Protein AF-A0A967U9I7-F1 (afdb_monomer)

pLDDT: mean 90.58, std 9.15, range [56.44, 98.5]

Structure (mmCIF, N/CA/C/O backbone):
data_AF-A0A967U9I7-F1
#
_entry.id   AF-A0A967U9I7-F1
#
loop_
_atom_site.group_PDB
_atom_site.id
_atom_site.type_symbol
_atom_site.label_atom_id
_atom_site.label_alt_id
_atom_site.label_comp_id
_atom_site.label_asym_id
_atom_site.label_entity_id
_atom_site.label_seq_id
_atom_site.pdbx_PDB_ins_code
_atom_site.Cartn_x
_atom_site.Cartn_y
_atom_site.Cartn_z
_atom_site.occupancy
_atom_site.B_iso_or_equiv
_atom_site.auth_seq_id
_atom_site.auth_comp_id
_atom_site.auth_asym_id
_atom_site.auth_atom_id
_atom_site.pdbx_PDB_model_num
ATOM 1 N N . THR A 1 1 ? 17.707 -3.536 -2.478 1.00 56.44 1 THR A N 1
ATOM 2 C CA . THR A 1 1 ? 17.673 -5.008 -2.585 1.00 56.44 1 THR A CA 1
ATOM 3 C C . THR A 1 1 ? 16.242 -5.428 -2.914 1.00 56.44 1 THR A C 1
ATOM 5 O O . THR A 1 1 ? 15.384 -4.546 -2.882 1.00 56.44 1 THR A O 1
ATOM 8 N N . PRO A 1 2 ? 15.955 -6.682 -3.306 1.00 62.91 2 PRO A N 1
ATOM 9 C CA . PRO A 1 2 ? 14.595 -7.114 -3.659 1.00 62.91 2 PRO A CA 1
ATOM 10 C C . PRO A 1 2 ? 13.550 -6.828 -2.569 1.00 62.91 2 PRO A C 1
ATOM 12 O O . PRO A 1 2 ? 12.412 -6.508 -2.884 1.00 62.91 2 PRO A O 1
ATOM 15 N N . GLU A 1 3 ? 13.955 -6.824 -1.297 1.00 66.81 3 GLU A N 1
ATOM 16 C CA . GLU A 1 3 ? 13.083 -6.549 -0.147 1.00 66.81 3 GLU A CA 1
ATOM 17 C C . GLU A 1 3 ? 12.597 -5.087 -0.083 1.00 66.81 3 GLU A C 1
ATOM 19 O O . GLU A 1 3 ? 11.664 -4.777 0.650 1.00 66.81 3 GLU A O 1
ATOM 24 N N . ALA A 1 4 ? 13.207 -4.173 -0.849 1.00 74.31 4 ALA A N 1
ATOM 25 C CA . ALA A 1 4 ? 12.766 -2.779 -0.941 1.00 74.31 4 ALA A CA 1
ATOM 26 C C . ALA A 1 4 ? 11.539 -2.587 -1.858 1.00 74.31 4 ALA A C 1
ATOM 28 O O . ALA A 1 4 ? 10.990 -1.487 -1.906 1.00 74.31 4 ALA A O 1
ATOM 29 N N . PHE A 1 5 ? 11.130 -3.635 -2.583 1.00 76.75 5 PHE A N 1
ATOM 30 C CA . PHE A 1 5 ? 10.020 -3.625 -3.538 1.00 76.75 5 PHE A CA 1
ATOM 31 C C . PHE A 1 5 ? 9.064 -4.791 -3.225 1.00 76.75 5 PHE A C 1
ATOM 33 O O . PHE A 1 5 ? 9.056 -5.788 -3.951 1.00 76.75 5 PHE A O 1
ATOM 40 N N . PRO A 1 6 ? 8.310 -4.710 -2.110 1.00 86.94 6 PRO A N 1
ATOM 41 C CA . PRO A 1 6 ? 7.362 -5.751 -1.721 1.00 86.94 6 PRO A CA 1
ATOM 42 C C . PRO A 1 6 ? 6.282 -5.936 -2.787 1.00 86.94 6 PRO A C 1
ATOM 44 O O . PRO A 1 6 ? 5.913 -4.987 -3.484 1.00 86.94 6 PRO A O 1
ATOM 47 N N . ARG A 1 7 ? 5.752 -7.153 -2.893 1.00 90.25 7 ARG A N 1
ATOM 48 C CA . ARG A 1 7 ? 4.660 -7.481 -3.815 1.00 90.25 7 ARG A CA 1
ATOM 49 C C . ARG A 1 7 ? 3.352 -6.822 -3.394 1.00 90.25 7 ARG A C 1
ATOM 51 O O . ARG A 1 7 ? 3.186 -6.382 -2.256 1.00 90.25 7 ARG A O 1
ATOM 58 N N . GLU A 1 8 ? 2.403 -6.769 -4.321 1.00 93.50 8 GLU A N 1
ATOM 59 C CA . GLU A 1 8 ? 1.114 -6.105 -4.113 1.00 93.50 8 GLU A CA 1
ATOM 60 C C . GLU A 1 8 ? 0.348 -6.723 -2.935 1.00 93.50 8 GLU A C 1
ATOM 62 O O . GLU A 1 8 ? -0.262 -6.008 -2.145 1.00 93.50 8 GLU A O 1
ATOM 67 N N . ASP A 1 9 ? 0.419 -8.047 -2.772 1.00 95.69 9 ASP A N 1
ATOM 68 C CA . ASP A 1 9 ? -0.257 -8.7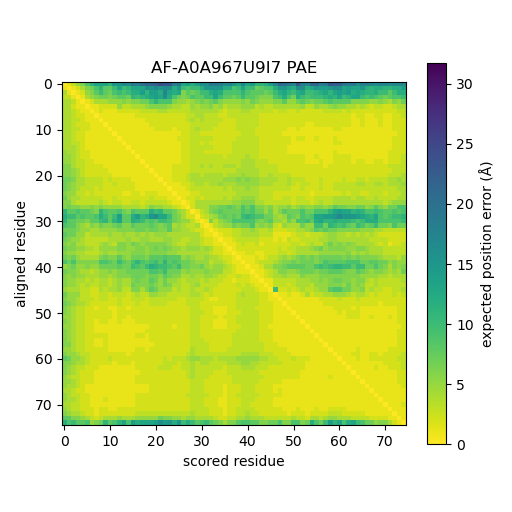65 -1.693 1.00 95.69 9 ASP A CA 1
ATOM 69 C C . ASP A 1 9 ? 0.397 -8.530 -0.322 1.00 95.69 9 ASP A C 1
ATOM 71 O O . ASP A 1 9 ? -0.290 -8.479 0.699 1.00 95.69 9 ASP A O 1
ATOM 75 N N . GLU A 1 10 ? 1.719 -8.366 -0.274 1.00 94.69 10 GLU A N 1
ATOM 76 C CA . GLU A 1 10 ? 2.447 -7.992 0.943 1.00 94.69 10 GLU A CA 1
ATOM 77 C C . GLU A 1 10 ? 2.070 -6.575 1.386 1.00 94.69 10 GLU A C 1
ATOM 79 O O . GLU A 1 10 ? 1.737 -6.357 2.553 1.00 94.69 10 GLU A O 1
ATOM 84 N N . VAL A 1 11 ? 2.041 -5.628 0.444 1.00 94.06 11 VAL A N 1
ATOM 85 C CA . VAL A 1 11 ? 1.640 -4.241 0.715 1.00 94.06 11 VAL A CA 1
ATOM 86 C C . VAL A 1 11 ? 0.168 -4.157 1.122 1.00 94.06 11 VAL A C 1
ATOM 88 O O . VAL A 1 11 ? -0.159 -3.438 2.064 1.00 94.06 11 VAL A O 1
ATOM 91 N N . ALA A 1 12 ? -0.722 -4.916 0.480 1.00 97.31 12 ALA A N 1
ATOM 92 C CA . ALA A 1 12 ? -2.140 -4.928 0.825 1.00 97.31 12 ALA A CA 1
ATOM 93 C C . ALA A 1 12 ? -2.383 -5.409 2.263 1.00 97.31 12 ALA A C 1
ATOM 95 O O . ALA A 1 12 ? -3.107 -4.761 3.019 1.00 97.31 12 ALA A O 1
ATOM 96 N N . ARG A 1 13 ? -1.730 -6.505 2.679 1.00 97.81 13 ARG A N 1
ATOM 97 C CA . ARG A 1 13 ? -1.812 -6.992 4.068 1.00 97.81 13 ARG A CA 1
ATOM 98 C C . ARG A 1 13 ? -1.243 -5.981 5.061 1.00 97.81 13 ARG A C 1
ATOM 100 O O . ARG A 1 13 ? -1.804 -5.820 6.138 1.00 97.81 13 ARG A O 1
ATOM 107 N N . PHE A 1 14 ? -0.157 -5.297 4.700 1.00 96.75 14 PHE A N 1
ATOM 108 C CA . PHE A 1 14 ? 0.427 -4.243 5.529 1.00 96.75 14 PHE A CA 1
ATOM 109 C C . PHE A 1 14 ? -0.544 -3.074 5.747 1.00 96.75 14 PHE A C 1
ATOM 111 O O . PHE A 1 14 ? -0.736 -2.659 6.886 1.00 96.75 14 PHE A O 1
ATOM 118 N N . ILE A 1 15 ? -1.200 -2.587 4.686 1.00 97.38 15 ILE A N 1
ATOM 119 C CA . ILE A 1 15 ? -2.204 -1.513 4.785 1.00 97.38 15 ILE A CA 1
ATOM 120 C C . ILE A 1 15 ? -3.345 -1.930 5.720 1.00 97.38 15 ILE A C 1
ATOM 122 O O . ILE A 1 15 ? -3.682 -1.176 6.631 1.00 97.38 15 ILE A O 1
ATOM 126 N N . VAL A 1 16 ? -3.903 -3.134 5.533 1.00 98.00 16 VAL A N 1
ATOM 127 C CA . VAL A 1 16 ? -4.988 -3.653 6.385 1.00 98.00 16 VAL A CA 1
ATOM 128 C C . VAL A 1 16 ? -4.545 -3.735 7.845 1.00 98.00 16 VAL A C 1
ATOM 130 O O . VAL A 1 16 ? -5.229 -3.202 8.712 1.00 98.00 16 VAL A O 1
ATOM 133 N N . ALA A 1 17 ? -3.371 -4.307 8.119 1.00 97.94 17 ALA A N 1
ATOM 134 C CA . ALA A 1 17 ? -2.855 -4.416 9.481 1.00 97.94 17 ALA A CA 1
ATOM 135 C C . ALA A 1 17 ? -2.645 -3.042 10.142 1.00 97.94 17 ALA A C 1
ATOM 137 O O . ALA A 1 17 ? -2.952 -2.867 11.318 1.00 97.94 17 ALA A O 1
ATOM 138 N N . CYS A 1 18 ? -2.147 -2.049 9.402 1.00 97.81 18 CYS A N 1
ATOM 139 C CA . CYS A 1 18 ? -2.006 -0.689 9.919 1.00 97.81 18 CYS A CA 1
ATOM 140 C C . CYS A 1 18 ? -3.356 -0.043 10.251 1.00 97.81 18 CYS A C 1
ATOM 142 O O . CYS A 1 18 ? -3.450 0.635 11.271 1.00 97.81 18 CYS A O 1
ATOM 144 N N . LEU A 1 19 ? -4.387 -0.260 9.427 1.00 96.12 19 LEU A N 1
ATOM 145 C CA . LEU A 1 19 ? -5.739 0.240 9.695 1.00 96.12 19 LEU A CA 1
ATOM 146 C C . LEU A 1 19 ? -6.374 -0.449 10.908 1.00 96.12 19 LEU A C 1
ATOM 148 O O . LEU A 1 19 ? -6.941 0.227 11.760 1.00 96.12 19 LEU A O 1
ATOM 152 N N . GLU A 1 20 ? -6.246 -1.773 11.021 1.00 96.44 20 GLU A N 1
ATOM 153 C CA . GLU A 1 20 ? -6.774 -2.546 12.154 1.00 96.44 20 GLU A CA 1
ATOM 154 C C . GLU A 1 20 ? -6.119 -2.162 13.487 1.00 96.44 20 GLU A C 1
ATOM 156 O O . GLU A 1 20 ? -6.766 -2.192 14.534 1.00 96.44 20 GLU A O 1
ATOM 161 N N . LEU A 1 21 ? -4.834 -1.806 13.453 1.00 97.75 21 LEU A N 1
ATOM 162 C CA . LEU A 1 21 ? -4.048 -1.447 14.634 1.00 97.75 21 LEU A CA 1
ATOM 163 C C . LEU A 1 21 ? -4.016 0.063 14.917 1.00 97.75 21 LEU A C 1
ATOM 165 O O . LEU A 1 21 ? -3.389 0.463 15.896 1.00 97.75 21 LEU A O 1
ATOM 169 N N . ASP A 1 22 ? -4.653 0.884 14.077 1.00 96.06 22 ASP A N 1
ATOM 170 C CA . ASP A 1 22 ? -4.607 2.354 14.132 1.00 96.06 22 ASP A CA 1
ATOM 171 C C . ASP A 1 22 ? -3.166 2.910 14.178 1.00 96.06 22 ASP A C 1
ATOM 173 O O . ASP A 1 22 ? -2.807 3.778 14.976 1.00 96.06 22 ASP A O 1
ATOM 177 N N . VAL A 1 23 ? -2.290 2.362 13.325 1.00 97.94 23 VAL A N 1
ATOM 178 C CA . VAL A 1 23 ? -0.869 2.735 13.257 1.00 97.94 23 VAL A CA 1
ATOM 179 C C . VAL A 1 23 ? -0.580 3.534 11.985 1.00 97.94 23 VAL A C 1
ATOM 181 O O . VAL A 1 23 ? -0.794 3.031 10.878 1.00 97.94 23 VAL A O 1
ATOM 184 N N . PRO A 1 24 ? -0.010 4.750 12.095 1.00 96.00 24 PRO A N 1
ATOM 185 C CA . PRO A 1 24 ? 0.375 5.528 10.926 1.00 96.00 24 PRO A CA 1
ATOM 186 C C . PRO A 1 24 ? 1.573 4.898 10.203 1.00 96.00 24 PRO A C 1
ATOM 188 O O . PRO A 1 24 ? 2.519 4.411 10.825 1.00 96.00 24 PRO A O 1
ATOM 191 N N . PHE A 1 25 ? 1.583 4.993 8.875 1.00 94.19 25 PHE A N 1
ATOM 192 C CA . PHE A 1 25 ? 2.687 4.535 8.034 1.00 94.19 25 PHE A CA 1
ATOM 193 C C . PHE A 1 25 ? 2.995 5.523 6.905 1.00 94.19 25 PHE A C 1
ATOM 195 O O . PHE A 1 25 ? 2.230 6.442 6.617 1.00 94.19 25 PHE A O 1
ATOM 202 N N . LYS A 1 26 ? 4.145 5.328 6.252 1.00 90.50 26 LYS A N 1
ATOM 203 C CA . LYS A 1 26 ? 4.520 6.037 5.025 1.00 90.50 26 LYS A CA 1
ATOM 204 C C . LYS A 1 26 ? 5.209 5.088 4.054 1.00 90.50 26 LYS A C 1
ATOM 206 O O . LYS A 1 26 ? 5.973 4.219 4.471 1.00 90.50 26 LYS A O 1
ATOM 211 N N . PHE A 1 27 ? 5.014 5.321 2.765 1.00 86.75 27 PHE A N 1
ATOM 212 C CA . PHE A 1 27 ? 5.814 4.697 1.717 1.00 86.75 27 PHE A CA 1
ATOM 213 C C . PHE A 1 27 ? 7.078 5.523 1.473 1.00 86.75 27 PHE A C 1
ATOM 215 O O . PHE A 1 27 ? 7.026 6.752 1.427 1.00 86.75 27 PHE A O 1
ATOM 222 N N . THR A 1 28 ? 8.228 4.862 1.348 1.00 80.06 28 THR A N 1
ATOM 223 C CA . THR A 1 28 ? 9.539 5.530 1.227 1.00 80.06 28 THR A CA 1
ATOM 224 C C . THR A 1 28 ? 10.270 5.238 -0.084 1.00 80.06 28 THR A C 1
ATOM 226 O O . THR A 1 28 ? 11.303 5.853 -0.337 1.00 80.06 28 THR A O 1
ATOM 229 N N . ALA A 1 29 ? 9.744 4.349 -0.931 1.00 71.31 29 ALA A N 1
ATOM 230 C CA . ALA A 1 29 ? 10.332 3.956 -2.212 1.00 71.31 29 ALA A CA 1
ATOM 231 C C . ALA A 1 29 ? 9.237 3.595 -3.237 1.00 71.31 29 ALA A C 1
ATOM 233 O O . ALA A 1 29 ? 8.104 3.313 -2.854 1.00 71.31 29 ALA A O 1
ATOM 234 N N . GLY A 1 30 ? 9.565 3.613 -4.536 1.00 66.81 30 GLY A N 1
ATOM 235 C CA . GLY A 1 30 ? 8.677 3.127 -5.610 1.00 66.81 30 GLY A CA 1
ATOM 236 C C . GLY A 1 30 ? 7.552 4.081 -6.043 1.00 66.81 30 GLY A C 1
ATOM 237 O O . GLY A 1 30 ? 6.707 3.700 -6.849 1.00 66.81 30 GLY A O 1
ATOM 238 N N . LEU A 1 31 ? 7.548 5.325 -5.542 1.00 77.38 31 LEU A N 1
ATOM 239 C CA . LEU A 1 31 ? 6.544 6.358 -5.849 1.00 77.38 31 LEU A CA 1
ATOM 240 C C . LEU A 1 31 ? 7.023 7.412 -6.866 1.00 77.38 31 LEU A C 1
ATOM 242 O O . LEU A 1 31 ? 6.513 8.529 -6.911 1.00 77.38 31 LEU A O 1
ATOM 246 N N . HIS A 1 32 ? 8.017 7.081 -7.689 1.00 82.81 32 HIS A N 1
ATOM 247 C CA . HIS A 1 32 ? 8.568 8.002 -8.696 1.00 82.81 32 HIS A CA 1
ATOM 248 C C . HIS A 1 32 ? 7.649 8.194 -9.913 1.00 82.81 32 HIS A C 1
ATOM 250 O O . HIS A 1 32 ? 7.867 9.086 -10.735 1.00 82.81 32 HIS A O 1
ATOM 256 N N . HIS A 1 33 ? 6.625 7.354 -10.033 1.00 87.25 33 HIS A N 1
ATOM 257 C CA . HIS A 1 33 ? 5.683 7.320 -11.139 1.00 87.25 33 HIS A CA 1
ATOM 258 C C . HIS A 1 33 ? 4.248 7.377 -10.620 1.00 87.25 33 HIS A C 1
ATOM 260 O O . HIS A 1 33 ? 3.979 6.982 -9.489 1.00 87.25 33 HIS A O 1
ATOM 266 N N . ALA A 1 34 ? 3.333 7.888 -11.445 1.00 87.25 34 ALA A N 1
ATOM 267 C CA . ALA A 1 34 ? 1.920 7.970 -11.088 1.00 87.25 34 ALA A CA 1
ATOM 268 C C . ALA A 1 34 ? 1.291 6.584 -10.969 1.00 87.25 34 ALA A C 1
ATOM 270 O O . ALA A 1 34 ? 0.656 6.293 -9.961 1.00 87.25 34 ALA A O 1
ATOM 271 N N . VAL A 1 35 ? 1.535 5.741 -11.970 1.00 90.88 35 VAL A N 1
ATOM 272 C CA . VAL A 1 35 ? 0.954 4.405 -12.102 1.00 90.88 35 VAL A CA 1
ATOM 273 C C . VAL A 1 35 ? 2.059 3.342 -12.081 1.00 90.88 35 VAL A C 1
ATOM 275 O O . VAL A 1 35 ? 3.202 3.641 -12.453 1.00 90.88 35 VAL A O 1
ATOM 278 N N . ARG A 1 36 ? 1.727 2.119 -11.651 1.00 90.00 36 ARG A N 1
ATOM 279 C CA . ARG A 1 36 ? 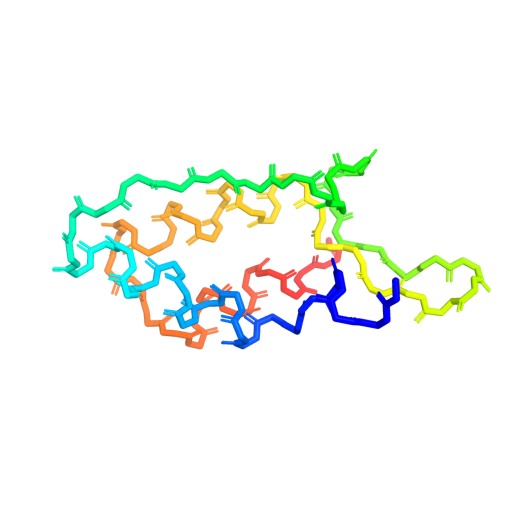2.646 0.986 -11.525 1.00 90.00 36 ARG A CA 1
ATOM 280 C C . ARG A 1 36 ? 3.465 0.729 -12.782 1.00 90.00 36 ARG A C 1
ATOM 282 O O . ARG A 1 36 ? 2.947 0.637 -13.897 1.00 90.00 36 ARG A O 1
ATOM 289 N N . ARG A 1 37 ? 4.764 0.497 -12.597 1.00 87.94 37 ARG A N 1
ATOM 290 C CA . ARG A 1 37 ? 5.714 0.282 -13.691 1.00 87.94 37 ARG A CA 1
ATOM 291 C C . ARG A 1 37 ? 6.723 -0.813 -13.371 1.00 87.94 37 ARG A C 1
ATOM 293 O O . ARG A 1 37 ? 7.246 -0.885 -12.267 1.00 87.94 37 ARG A O 1
ATOM 300 N N . THR A 1 38 ? 7.047 -1.608 -14.388 1.00 88.38 38 THR A N 1
ATOM 301 C CA . THR A 1 38 ? 8.249 -2.447 -14.384 1.00 88.38 38 THR A CA 1
ATOM 302 C C . THR A 1 38 ? 9.408 -1.640 -14.968 1.00 88.38 38 THR A C 1
ATOM 304 O O . THR A 1 38 ? 9.335 -1.115 -16.084 1.00 88.38 38 THR A O 1
ATOM 307 N N . THR A 1 39 ? 10.466 -1.485 -14.184 1.00 84.44 39 THR A N 1
ATOM 308 C CA . THR A 1 39 ? 11.700 -0.795 -14.585 1.00 84.44 39 THR A CA 1
ATOM 309 C C . THR A 1 39 ? 12.492 -1.621 -15.605 1.00 84.44 39 THR A C 1
ATOM 311 O O . THR A 1 39 ? 12.256 -2.815 -15.780 1.00 84.44 39 THR A O 1
ATOM 314 N N . THR A 1 40 ? 13.449 -1.004 -16.305 1.00 85.00 40 THR A N 1
ATOM 315 C CA . THR A 1 40 ? 14.268 -1.697 -17.322 1.00 85.00 40 THR A CA 1
ATOM 316 C C . THR A 1 40 ? 15.112 -2.836 -16.752 1.00 85.00 40 THR A C 1
ATOM 318 O O . THR A 1 40 ? 15.495 -3.738 -17.487 1.00 85.00 40 THR A O 1
ATOM 321 N N . ASP A 1 41 ? 15.401 -2.798 -15.453 1.00 85.00 41 ASP A N 1
ATOM 322 C CA . ASP A 1 41 ? 16.101 -3.840 -14.707 1.00 85.00 41 ASP A CA 1
ATOM 323 C C . ASP A 1 41 ? 15.152 -4.818 -13.988 1.00 85.00 41 ASP A C 1
ATOM 325 O O . ASP A 1 41 ? 15.594 -5.633 -13.182 1.00 85.00 41 ASP A O 1
ATOM 329 N N . GLY A 1 42 ? 13.852 -4.775 -14.301 1.00 83.00 42 GLY A N 1
ATOM 330 C CA . GLY A 1 42 ? 12.874 -5.786 -13.894 1.00 83.00 42 GLY A CA 1
ATOM 331 C C . GLY A 1 42 ? 12.290 -5.616 -12.490 1.00 83.00 42 GLY A C 1
ATOM 332 O O . GLY A 1 42 ? 11.620 -6.526 -12.010 1.00 83.00 42 GLY A O 1
ATOM 333 N N . ARG A 1 43 ? 12.518 -4.480 -11.816 1.00 83.25 43 ARG A N 1
ATOM 334 C CA . ARG A 1 43 ? 11.873 -4.175 -10.525 1.00 83.25 43 ARG A CA 1
ATOM 335 C C . ARG A 1 43 ? 10.451 -3.671 -10.734 1.00 83.25 43 ARG A C 1
ATOM 337 O O . ARG A 1 43 ? 10.228 -2.833 -11.612 1.00 83.25 43 ARG A O 1
ATOM 344 N N . GLU A 1 44 ? 9.539 -4.133 -9.886 1.00 85.94 44 GLU A N 1
ATOM 345 C CA . GLU A 1 44 ? 8.161 -3.648 -9.808 1.00 85.94 44 GLU A CA 1
ATOM 346 C C . GLU A 1 44 ? 8.069 -2.434 -8.876 1.00 85.94 44 GLU A C 1
ATOM 348 O O . GLU A 1 44 ? 8.490 -2.488 -7.721 1.00 85.94 44 GLU A O 1
ATOM 353 N N . GLU A 1 45 ? 7.516 -1.331 -9.377 1.00 87.62 45 GLU A N 1
ATOM 354 C CA . GLU A 1 45 ? 7.283 -0.103 -8.614 1.00 87.62 45 GLU A CA 1
ATOM 355 C C . GLU A 1 45 ? 5.792 0.239 -8.652 1.00 87.62 45 GLU A C 1
ATOM 357 O O . GLU A 1 45 ? 5.268 0.512 -9.729 1.00 87.62 45 GLU A O 1
ATOM 362 N N . HIS A 1 46 ? 5.113 0.228 -7.496 1.00 85.12 46 HIS A N 1
ATOM 363 C CA . HIS A 1 46 ? 3.650 0.376 -7.390 1.00 85.12 46 HIS A CA 1
ATOM 364 C C . HIS A 1 46 ? 3.102 1.698 -7.929 1.00 85.12 46 HIS A C 1
ATOM 366 O O . HIS A 1 46 ? 1.988 1.707 -8.413 1.00 85.12 46 HIS A O 1
ATOM 372 N N . GLY A 1 47 ? 3.855 2.798 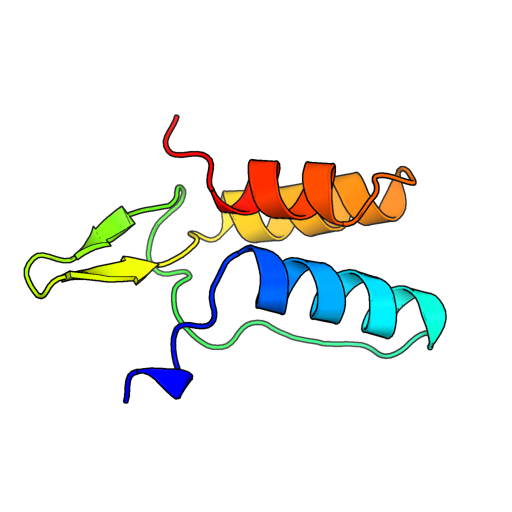-7.905 1.00 90.88 47 GLY A N 1
ATOM 373 C CA . GLY A 1 47 ? 3.344 4.112 -8.305 1.00 90.88 47 GLY A CA 1
ATOM 374 C C . GLY A 1 47 ? 2.508 4.801 -7.215 1.00 90.88 47 GLY A C 1
ATOM 375 O O . GLY A 1 47 ? 1.890 4.165 -6.358 1.00 90.88 47 GLY A O 1
ATOM 376 N N . PHE A 1 48 ? 2.535 6.137 -7.186 1.00 91.38 48 PHE A N 1
ATOM 377 C CA . PHE A 1 48 ? 1.957 6.907 -6.077 1.00 91.38 48 PHE A CA 1
ATOM 378 C C . PHE A 1 48 ? 0.428 6.949 -6.095 1.00 91.38 48 PHE A C 1
ATOM 380 O O . PHE A 1 48 ? -0.179 6.973 -5.025 1.00 91.38 48 PHE A O 1
ATOM 387 N N . LEU A 1 49 ? -0.207 6.935 -7.274 1.00 93.62 49 LEU A N 1
ATOM 388 C CA . LEU A 1 49 ? -1.669 6.903 -7.364 1.00 93.62 49 LEU A CA 1
ATOM 389 C C . LEU A 1 49 ? -2.209 5.544 -6.942 1.00 93.62 49 LEU A C 1
ATOM 391 O O . LEU A 1 49 ? -3.179 5.504 -6.195 1.00 93.62 49 LEU A O 1
ATOM 395 N N . ASN A 1 50 ? -1.558 4.451 -7.346 1.00 94.56 50 ASN A N 1
ATOM 396 C CA . ASN A 1 50 ? -1.941 3.112 -6.906 1.00 94.56 50 ASN A CA 1
ATOM 397 C C . ASN A 1 50 ? -1.910 3.003 -5.378 1.00 94.56 50 ASN A C 1
ATOM 399 O O . ASN A 1 50 ? -2.862 2.509 -4.788 1.00 94.56 50 ASN A O 1
ATOM 403 N N . ALA A 1 51 ? -0.862 3.521 -4.725 1.00 93.94 51 ALA A N 1
ATOM 404 C CA . ALA A 1 51 ? -0.772 3.526 -3.265 1.00 93.94 51 ALA A CA 1
ATOM 405 C C . ALA A 1 51 ? -1.882 4.365 -2.600 1.00 93.94 51 ALA A C 1
ATOM 407 O O . ALA A 1 51 ? -2.489 3.912 -1.632 1.00 93.94 51 ALA A O 1
ATOM 408 N N . LEU A 1 52 ? -2.179 5.566 -3.116 1.00 94.94 52 LEU A N 1
ATOM 409 C CA . LEU A 1 52 ? -3.258 6.411 -2.585 1.00 94.94 52 LEU A CA 1
ATOM 410 C C . LEU A 1 52 ? -4.636 5.761 -2.759 1.00 94.94 52 LEU A C 1
ATOM 412 O O . LEU A 1 52 ? -5.431 5.749 -1.822 1.00 94.94 52 LEU A O 1
ATOM 416 N N . LEU A 1 53 ? -4.907 5.197 -3.936 1.00 96.81 53 LEU A N 1
ATOM 417 C CA . LEU A 1 53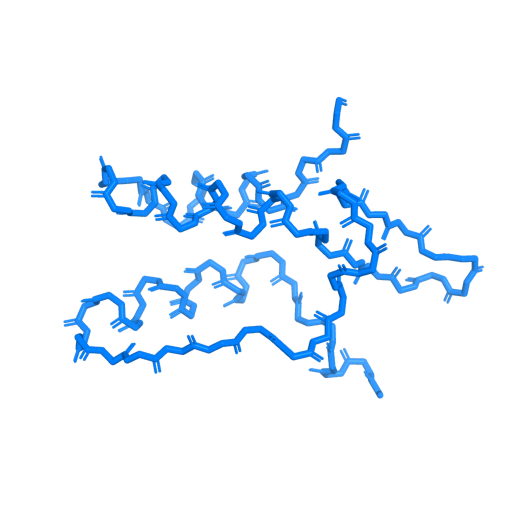 ? -6.162 4.505 -4.222 1.00 96.81 53 LEU A CA 1
ATOM 418 C C . LEU A 1 53 ? -6.295 3.221 -3.405 1.00 96.81 53 LEU A C 1
ATOM 420 O O . LEU A 1 53 ? -7.374 2.946 -2.901 1.00 96.81 53 LEU A O 1
ATOM 424 N N . ALA A 1 54 ? -5.213 2.470 -3.206 1.00 97.25 54 ALA A N 1
ATOM 425 C CA . ALA A 1 54 ? -5.212 1.278 -2.365 1.00 97.25 54 ALA A CA 1
ATOM 426 C C . ALA A 1 54 ? -5.598 1.604 -0.913 1.00 97.25 54 ALA A C 1
ATOM 428 O O . ALA A 1 54 ? -6.380 0.876 -0.305 1.00 97.25 54 ALA A O 1
ATOM 429 N N . VAL A 1 55 ? -5.105 2.726 -0.374 1.00 97.25 55 VAL A N 1
ATOM 430 C CA . VAL A 1 55 ? -5.524 3.223 0.946 1.00 97.25 55 VAL A CA 1
ATOM 431 C C . VAL A 1 55 ? -6.989 3.659 0.937 1.00 97.25 55 VAL A C 1
ATOM 433 O O . VAL A 1 55 ? -7.712 3.323 1.868 1.00 97.25 55 VAL A O 1
ATOM 436 N N . ALA A 1 56 ? -7.452 4.355 -0.106 1.00 98.06 56 ALA A N 1
ATOM 437 C CA . ALA A 1 56 ? -8.861 4.736 -0.232 1.00 98.06 56 ALA A CA 1
ATOM 438 C C . ALA A 1 56 ? -9.790 3.507 -0.268 1.00 98.06 56 ALA A C 1
ATOM 440 O O . ALA A 1 56 ? -10.746 3.444 0.495 1.00 98.06 56 ALA A O 1
ATOM 441 N N . VAL A 1 57 ? -9.452 2.490 -1.067 1.00 98.50 57 VAL A N 1
ATOM 442 C CA . VAL A 1 57 ? -10.179 1.213 -1.138 1.00 98.50 57 VAL A CA 1
ATOM 443 C C . VAL A 1 57 ? -10.230 0.531 0.226 1.00 98.50 57 VAL A C 1
ATOM 445 O O . VAL A 1 57 ? -11.281 0.036 0.621 1.00 98.50 57 VAL A O 1
ATOM 448 N N . ALA A 1 58 ? -9.119 0.520 0.962 1.00 98.00 58 ALA A N 1
ATOM 449 C CA . ALA A 1 58 ? -9.076 -0.065 2.297 1.00 98.00 58 ALA A CA 1
ATOM 450 C C . ALA A 1 58 ? -9.979 0.690 3.293 1.00 98.00 58 ALA A C 1
ATOM 452 O O . ALA A 1 58 ? -10.701 0.063 4.066 1.00 98.00 58 ALA A O 1
ATOM 453 N N . LEU A 1 59 ? -9.985 2.027 3.246 1.00 97.50 59 LEU A N 1
ATOM 454 C CA . LEU A 1 59 ? -10.857 2.870 4.076 1.00 97.50 59 LEU A CA 1
ATOM 455 C C . LEU A 1 59 ? -12.346 2.702 3.734 1.00 97.50 59 LEU A C 1
ATOM 457 O O . LEU A 1 59 ? -13.184 2.783 4.630 1.00 97.50 59 LEU A O 1
ATOM 461 N N . ASP A 1 60 ? -12.666 2.404 2.474 1.00 98.06 60 ASP A N 1
ATOM 462 C CA . ASP A 1 60 ? -14.024 2.097 2.007 1.00 98.06 60 ASP A CA 1
ATOM 463 C C . ASP A 1 60 ? -14.453 0.638 2.295 1.00 98.06 60 ASP A C 1
ATOM 465 O O . ASP A 1 60 ? -15.531 0.206 1.884 1.00 98.06 60 ASP A O 1
ATOM 469 N N . GLY A 1 61 ? -13.637 -0.133 3.025 1.00 97.12 61 GLY A N 1
ATOM 470 C CA . GLY A 1 61 ? -13.947 -1.506 3.442 1.00 97.12 61 GLY A CA 1
ATOM 471 C C . GLY A 1 61 ? -13.583 -2.587 2.421 1.00 97.12 61 GLY A C 1
ATOM 472 O O . GLY A 1 61 ? -14.077 -3.711 2.515 1.00 97.12 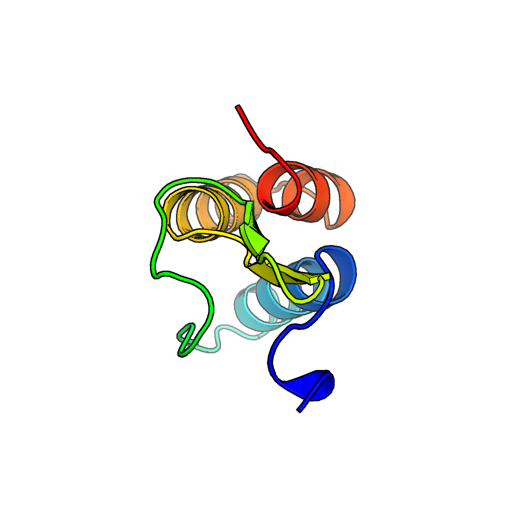61 GLY A O 1
ATOM 473 N N . GLY A 1 62 ? -12.735 -2.267 1.441 1.00 97.88 62 GLY A N 1
ATOM 474 C CA . GLY A 1 62 ? -12.189 -3.237 0.497 1.00 97.88 62 GLY A CA 1
ATOM 475 C C . GLY A 1 62 ? -11.307 -4.286 1.177 1.00 97.88 62 GLY A C 1
ATOM 476 O O . GLY A 1 62 ? -10.575 -3.996 2.123 1.00 97.88 62 GLY A O 1
ATOM 477 N N . ASP A 1 63 ? -11.361 -5.520 0.677 1.00 97.12 63 ASP A N 1
ATOM 478 C CA . ASP A 1 63 ? -10.541 -6.616 1.188 1.00 97.12 63 ASP A CA 1
ATOM 479 C C . ASP A 1 63 ? -9.102 -6.586 0.635 1.00 97.12 63 ASP A C 1
ATOM 481 O O . ASP A 1 63 ? -8.747 -5.810 -0.256 1.00 97.12 63 ASP A O 1
ATOM 485 N N . VAL A 1 64 ? -8.249 -7.479 1.149 1.00 98.00 64 VAL A N 1
ATOM 486 C CA . VAL A 1 64 ? -6.844 -7.603 0.716 1.00 98.00 64 VAL A CA 1
ATOM 487 C C . VAL A 1 64 ? -6.724 -7.811 -0.801 1.00 98.00 64 VAL A C 1
ATOM 489 O O . VAL A 1 64 ? -5.757 -7.342 -1.398 1.00 98.00 64 VAL A O 1
ATOM 492 N N . GLN A 1 65 ? -7.682 -8.492 -1.440 1.00 98.00 65 GLN A N 1
ATOM 493 C CA . GLN A 1 65 ? -7.648 -8.738 -2.884 1.00 98.00 65 GLN A CA 1
ATOM 494 C C . GLN A 1 65 ? -7.955 -7.466 -3.677 1.00 98.00 65 GLN A C 1
ATOM 496 O O . GLN A 1 65 ? -7.233 -7.159 -4.624 1.00 98.00 65 GLN A O 1
ATOM 501 N N . ALA A 1 66 ? -8.969 -6.697 -3.278 1.00 98.25 66 ALA A N 1
ATOM 502 C CA . ALA A 1 66 ? -9.306 -5.420 -3.901 1.00 98.25 66 ALA A CA 1
ATOM 503 C C . ALA A 1 66 ? -8.155 -4.407 -3.779 1.00 98.25 66 ALA A C 1
ATOM 505 O O . ALA A 1 66 ? -7.798 -3.728 -4.748 1.00 98.25 66 ALA A O 1
ATOM 506 N N . ILE A 1 67 ? -7.519 -4.353 -2.607 1.00 98.38 67 ILE A N 1
ATOM 507 C CA . ILE A 1 67 ? -6.357 -3.494 -2.355 1.00 98.38 67 ILE A CA 1
ATOM 508 C C . ILE A 1 67 ? -5.173 -3.932 -3.232 1.00 98.38 67 ILE A C 1
A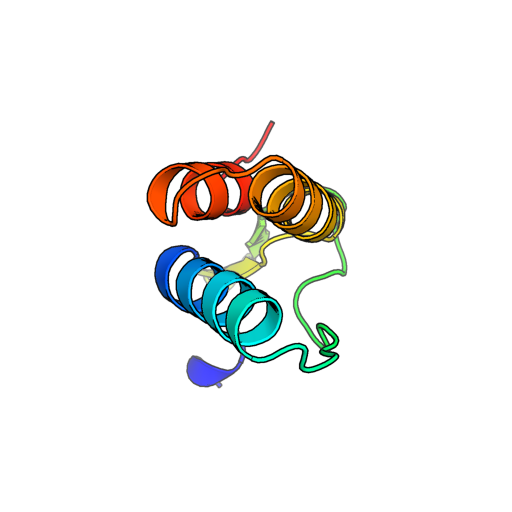TOM 510 O O . ILE A 1 67 ? -4.577 -3.104 -3.921 1.00 98.38 67 ILE A O 1
ATOM 514 N N . ALA A 1 68 ? -4.860 -5.233 -3.273 1.00 97.62 68 ALA A N 1
ATOM 515 C CA . ALA A 1 68 ? -3.780 -5.767 -4.105 1.00 97.62 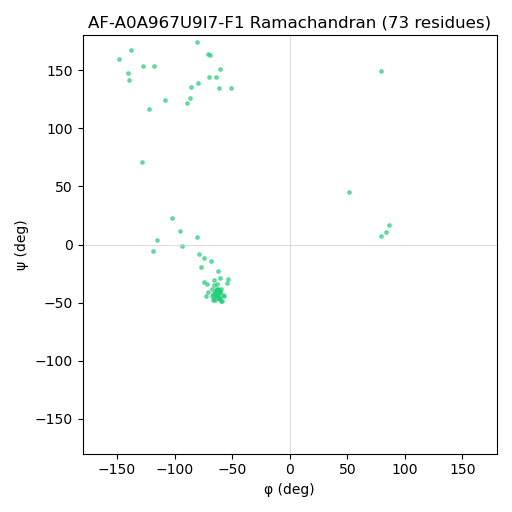68 ALA A CA 1
ATOM 516 C C . ALA A 1 68 ? -4.029 -5.540 -5.606 1.00 97.62 68 ALA A C 1
ATOM 518 O O . ALA A 1 68 ? -3.101 -5.207 -6.339 1.00 97.62 68 ALA A O 1
ATOM 519 N N . HIS A 1 69 ? -5.276 -5.664 -6.066 1.00 97.19 69 HIS A N 1
ATOM 520 C CA . HIS A 1 69 ? -5.645 -5.371 -7.450 1.00 97.19 69 HIS A CA 1
ATOM 521 C C . HIS A 1 69 ? -5.391 -3.902 -7.806 1.00 97.19 69 HIS A C 1
ATOM 523 O O . HIS A 1 69 ? -4.803 -3.610 -8.844 1.00 97.19 69 HIS A O 1
ATOM 529 N N . THR A 1 70 ? -5.753 -2.988 -6.905 1.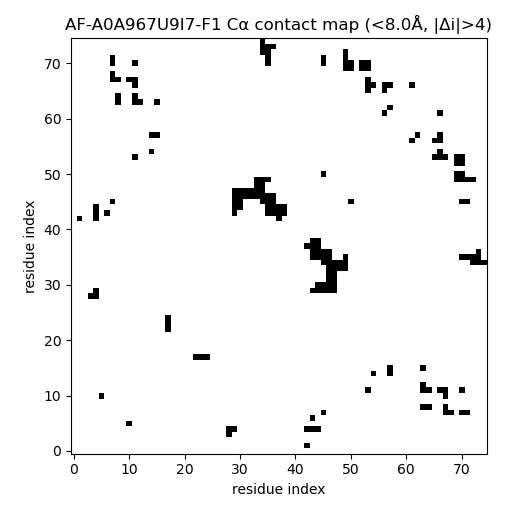00 97.12 70 THR A N 1
ATOM 530 C CA . THR A 1 70 ? -5.513 -1.546 -7.069 1.00 97.12 70 THR A CA 1
ATOM 531 C C . THR A 1 70 ? -4.018 -1.222 -7.126 1.00 97.12 70 THR A C 1
ATOM 533 O O . THR A 1 70 ? -3.584 -0.396 -7.927 1.00 97.12 70 THR A O 1
ATOM 536 N N . LEU A 1 71 ? -3.206 -1.907 -6.314 1.00 95.06 71 LEU A N 1
ATOM 537 C CA . LEU A 1 71 ? -1.746 -1.793 -6.360 1.00 95.06 71 LEU A CA 1
ATOM 538 C C . LEU A 1 71 ? -1.165 -2.321 -7.678 1.00 95.06 71 LEU A C 1
ATOM 540 O O . LEU A 1 71 ? -0.200 -1.759 -8.181 1.00 95.06 71 LEU A O 1
ATOM 544 N N . ALA A 1 72 ? -1.760 -3.371 -8.251 1.00 94.94 72 ALA A N 1
ATOM 545 C CA . ALA A 1 72 ? -1.281 -4.023 -9.467 1.00 94.94 72 ALA A CA 1
ATOM 546 C C . ALA A 1 72 ? -1.589 -3.258 -10.769 1.00 94.94 72 ALA A C 1
ATOM 548 O O . ALA A 1 72 ? -0.951 -3.554 -11.788 1.00 94.94 72 ALA A O 1
ATOM 549 N N . ASP A 1 73 ? -2.552 -2.333 -10.735 1.00 94.19 73 ASP A N 1
ATOM 550 C CA . ASP A 1 73 ? -3.105 -1.627 -11.894 1.00 94.19 73 ASP A CA 1
ATOM 551 C C . ASP A 1 73 ? -2.047 -0.795 -12.645 1.00 94.19 73 ASP A C 1
ATOM 553 O O . ASP A 1 73 ? -1.243 -0.080 -12.042 1.00 94.19 73 ASP A O 1
ATOM 557 N N . ARG A 1 74 ? -2.055 -0.900 -13.980 1.00 91.44 74 ARG A N 1
ATOM 558 C CA . ARG A 1 74 ? -1.126 -0.240 -14.909 1.00 91.44 74 ARG A CA 1
ATOM 559 C C . ARG A 1 74 ? -1.796 0.791 -15.836 1.00 91.44 74 ARG A C 1
ATOM 561 O O . ARG A 1 74 ? -1.083 1.377 -16.655 1.00 91.44 74 ARG A O 1
ATOM 568 N N . GLY A 1 75 ? -3.097 1.054 -15.669 1.00 84.25 75 GLY A N 1
ATOM 569 C CA . GLY A 1 75 ? -3.913 1.919 -16.531 1.00 84.25 75 GLY A CA 1
ATOM 570 C C . GLY A 1 75 ? -4.705 1.165 -17.592 1.00 84.25 75 GLY A C 1
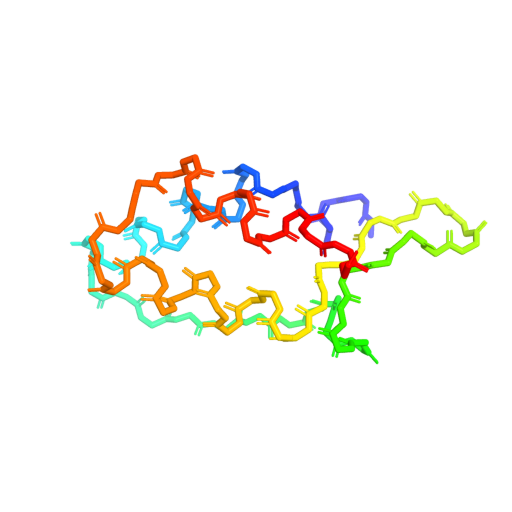ATOM 571 O O . GLY A 1 75 ? -4.231 0.103 -18.059 1.00 84.25 75 GLY A O 1
#

Radius of gyration: 11.75 Å; Cα contacts (8 Å, |Δi|>4): 99; chains: 1; bounding box: 32×17×32 Å

Sequence (75 aa):
TPEAFPREDEVARFIVACLELDVPFKFTAGLHHAVRRTTTDGREEHGFLNALLAVAVALDGGDVQAIAHTLADRG

Solvent-accessible surface area (backbone atoms only — not comparable to full-atom values): 4264 Å² total; per-residue (Å²): 112,75,85,72,49,69,52,44,62,58,51,21,49,49,54,51,52,28,63,78,67,74,47,92,84,81,87,90,67,49,55,92,37,60,51,28,42,74,45,98,87,69,49,65,25,43,8,43,50,18,53,54,50,22,51,50,38,43,76,75,69,42,52,57,65,59,20,17,51,40,27,64,43,67,129

Foldseek 3Di:
DLVLQDALLVVLVVLLVCVVVVHDDDRDDLQPAQAWDQDPVGGTRQHDVLVVVLNVCVVVVHHSVVSSVSSVDGD

Nearest PDB structures (foldseek):
  1yj9-assembly1_R  TM=3.118E-01  e=1.846E+00  Haloarcula marismortui
  2a9i-assembly1_A  TM=4.060E-01  e=8.658E+00  Mus musculus

Secondary structure (DSSP, 8-state):
-GGGS--HHHHHHHHHHHHHTT------SS-SSSS-EE-TTS-EE--HHHHHHHHHHHHTT--HHHHHHHHH---

Mean predicted aligned error: 3.6 Å